Protein AF-A0A816NFL9-F1 (afdb_monomer_lite)

pLDDT: mean 73.79, std 15.27, range [39.91, 93.94]

Radius of gyration: 27.33 Å; chains: 1; bounding box: 33×76×67 Å

Secondary structure (DSSP, 8-state):
----------S---------------------HHHHHHHHHHHHHHHHHHH-SEEEEEE--S-HHHHHHHHHHTT---SEEEEETTEEEEEES-HHH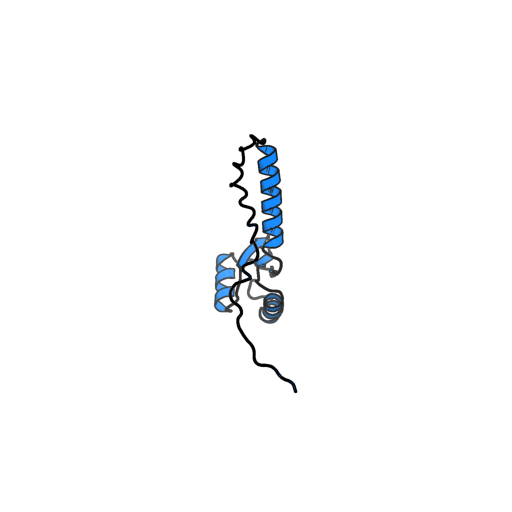HHHHHHHS-GGGG-

Organism: NCBI:txid392030

Foldseek 3Di:
DDDDDDDDDPDPPDDPPPPPPPPPPPDPDPDDPVVVVVVVVVVVVVCVVVQAPDKDKAFAPDDLVVVVVLCVVVVQDFPDWDDDPRIIITGHDDPVSRVVCVVVDDRPPHD

Structure (mmCIF, N/CA/C/O backbone):
data_AF-A0A816NFL9-F1
#
_entry.id   AF-A0A816NFL9-F1
#
loop_
_atom_site.group_PDB
_atom_site.id
_atom_site.type_symbol
_atom_site.label_atom_id
_atom_site.label_alt_id
_atom_site.label_comp_id
_atom_site.label_asym_id
_atom_site.label_entity_id
_atom_site.label_seq_id
_atom_site.pdbx_PDB_ins_code
_atom_site.Cartn_x
_atom_site.Cartn_y
_atom_site.Cartn_z
_atom_site.occupancy
_atom_site.B_iso_or_equiv
_atom_site.auth_seq_id
_atom_site.auth_comp_id
_atom_site.auth_asym_id
_atom_site.auth_atom_id
_atom_site.pdbx_PDB_model_num
ATOM 1 N N . PRO A 1 1 ? 11.473 60.920 41.799 1.00 40.50 1 PRO A N 1
ATOM 2 C CA . PRO A 1 1 ? 10.283 60.191 41.297 1.00 40.50 1 PRO A CA 1
ATOM 3 C C . PRO A 1 1 ? 10.167 60.372 39.768 1.00 40.50 1 PRO A C 1
ATOM 5 O O . PRO A 1 1 ? 10.083 61.509 39.322 1.00 40.50 1 PRO A O 1
ATOM 8 N N . SER A 1 2 ? 10.318 59.356 38.909 1.00 39.91 2 SER A N 1
ATOM 9 C CA . SER A 1 2 ? 9.751 57.986 38.961 1.00 39.91 2 SER A CA 1
ATOM 10 C C . SER A 1 2 ? 8.211 58.035 38.993 1.00 39.91 2 SER A C 1
ATOM 12 O O . SER A 1 2 ? 7.689 58.650 39.917 1.00 39.91 2 SER A O 1
ATOM 14 N N . GLN A 1 3 ? 7.440 57.435 38.072 1.00 46.56 3 GLN A N 1
ATOM 15 C CA . GLN A 1 3 ? 7.770 56.545 36.938 1.00 46.56 3 GLN A CA 1
ATOM 16 C C . GLN A 1 3 ? 6.637 56.516 35.870 1.00 46.56 3 GLN A C 1
ATOM 18 O O . GLN A 1 3 ? 5.493 56.816 36.189 1.00 46.56 3 GLN A O 1
ATOM 23 N N . ASP A 1 4 ? 6.997 56.137 34.636 1.00 49.47 4 ASP A N 1
ATOM 24 C CA . ASP A 1 4 ? 6.301 55.304 33.620 1.00 49.47 4 ASP A CA 1
ATOM 25 C C . ASP A 1 4 ? 4.761 55.316 33.405 1.00 49.47 4 ASP A C 1
ATOM 27 O O . ASP A 1 4 ? 4.019 54.860 34.268 1.00 49.47 4 ASP A O 1
ATOM 31 N N . VAL A 1 5 ? 4.316 55.585 32.152 1.00 51.44 5 VAL A N 1
ATOM 32 C CA . VAL A 1 5 ? 3.241 54.840 31.420 1.00 51.44 5 VAL A CA 1
ATOM 33 C C . VAL A 1 5 ? 3.512 54.834 29.888 1.00 51.44 5 VAL A C 1
ATOM 35 O O . VAL A 1 5 ? 3.987 55.821 29.334 1.00 51.44 5 VAL A O 1
ATOM 38 N N . ILE A 1 6 ? 3.202 53.718 29.202 1.00 48.19 6 ILE A N 1
ATOM 39 C CA . ILE A 1 6 ? 3.516 53.317 27.796 1.00 48.19 6 ILE A CA 1
ATOM 40 C C . ILE A 1 6 ? 2.207 52.722 27.178 1.00 48.19 6 ILE A C 1
ATOM 42 O O . ILE A 1 6 ? 1.543 52.044 27.968 1.00 48.19 6 ILE A O 1
ATOM 46 N N . PRO A 1 7 ? 1.768 52.897 25.884 1.00 51.78 7 PRO A N 1
ATOM 47 C CA . PRO A 1 7 ? 2.533 52.782 24.607 1.00 51.78 7 PRO A CA 1
ATOM 48 C C . PRO A 1 7 ? 2.124 53.664 23.374 1.00 51.78 7 PRO A C 1
ATOM 50 O O . PRO A 1 7 ? 1.023 54.197 23.307 1.00 51.78 7 PRO A O 1
ATOM 53 N N . SER A 1 8 ? 2.965 53.687 22.315 1.00 48.12 8 SER A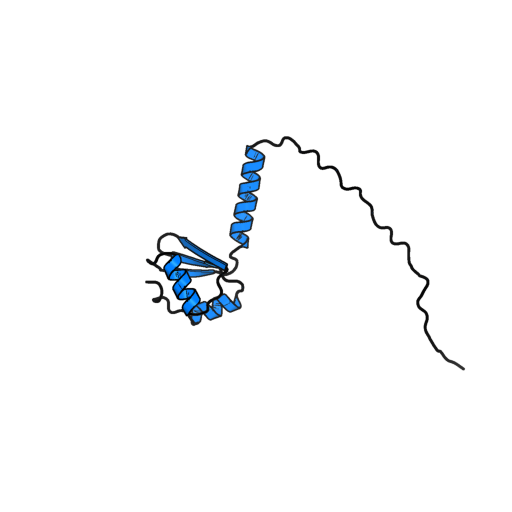 N 1
ATOM 54 C CA . SER A 1 8 ? 2.599 53.636 20.861 1.00 48.12 8 SER A CA 1
ATOM 55 C C . SER A 1 8 ? 3.884 53.755 20.008 1.00 48.12 8 SER A C 1
ATOM 57 O O . SER A 1 8 ? 4.546 54.782 20.059 1.00 48.12 8 SER A O 1
ATOM 59 N N . LEU A 1 9 ? 4.411 52.773 19.263 1.00 53.09 9 LEU A N 1
ATOM 60 C CA . LEU A 1 9 ? 3.874 51.579 18.582 1.00 53.09 9 LEU A CA 1
ATOM 61 C C . LEU A 1 9 ? 3.168 51.821 17.227 1.00 53.09 9 LEU A C 1
ATOM 63 O O . LEU A 1 9 ? 2.605 50.890 16.667 1.00 53.09 9 LEU A O 1
ATOM 67 N N . VAL A 1 10 ? 3.315 53.003 16.609 1.00 50.31 10 VAL A N 1
ATOM 68 C CA . VAL A 1 10 ? 3.111 53.185 15.151 1.00 50.31 10 VAL A CA 1
ATOM 69 C C . VAL A 1 10 ? 4.073 54.243 14.586 1.00 50.31 10 VAL A C 1
ATOM 71 O O . VAL A 1 10 ? 3.840 55.426 14.785 1.00 50.31 10 VAL A O 1
ATOM 74 N N . ALA A 1 11 ? 5.134 53.823 13.878 1.00 45.09 11 ALA A N 1
ATOM 75 C CA . ALA A 1 11 ? 5.868 54.615 12.857 1.00 45.09 11 ALA A CA 1
ATOM 76 C C . ALA A 1 11 ? 7.127 53.897 12.331 1.00 45.09 11 ALA A C 1
ATOM 78 O O . ALA A 1 11 ? 7.561 54.160 11.213 1.00 45.09 11 ALA A O 1
ATOM 79 N N . ALA A 1 12 ? 7.707 52.970 13.103 1.00 48.41 12 ALA A N 1
ATOM 80 C CA . ALA A 1 12 ? 8.888 52.197 12.706 1.00 48.41 12 ALA A CA 1
ATOM 81 C C . ALA A 1 12 ? 8.558 51.091 11.679 1.00 48.41 12 ALA A C 1
ATOM 83 O O . ALA A 1 12 ? 8.887 49.920 11.879 1.00 48.41 12 ALA A O 1
ATOM 84 N N . ILE A 1 13 ? 7.923 51.453 10.558 1.00 51.44 13 ILE A N 1
ATOM 85 C CA . ILE A 1 13 ? 7.839 50.590 9.373 1.00 51.44 13 ILE A CA 1
ATOM 86 C C . ILE A 1 13 ? 9.208 50.636 8.695 1.00 51.44 13 ILE A C 1
ATOM 88 O O . ILE A 1 13 ? 9.449 51.353 7.726 1.00 51.44 13 ILE A O 1
ATOM 92 N N . SER A 1 14 ? 10.127 49.881 9.297 1.00 46.72 14 SER A N 1
ATOM 93 C CA . SER A 1 14 ? 11.470 49.638 8.793 1.00 46.72 14 SER A CA 1
ATOM 94 C C . SER A 1 14 ? 11.403 49.147 7.351 1.00 46.72 14 SER A C 1
ATOM 96 O O . SER A 1 14 ? 10.583 48.285 7.021 1.00 46.72 14 SER A O 1
ATOM 98 N N . SER A 1 15 ? 12.267 49.707 6.506 1.00 53.78 15 SER A N 1
ATOM 99 C CA . SER A 1 15 ? 12.348 49.465 5.068 1.00 53.78 15 SER A CA 1
ATOM 100 C C . SER A 1 15 ? 12.387 47.973 4.733 1.00 53.78 15 SER A C 1
ATOM 102 O O . SER A 1 15 ? 13.455 47.356 4.695 1.00 53.78 15 SER A O 1
ATOM 104 N N . GLN A 1 16 ? 11.226 47.385 4.430 1.00 50.97 16 GLN A N 1
ATOM 105 C CA . GLN A 1 16 ? 11.169 46.039 3.876 1.00 50.97 16 GLN A CA 1
ATOM 106 C C . GLN A 1 16 ? 11.677 46.085 2.440 1.00 50.97 16 GLN A C 1
ATOM 108 O O . GLN A 1 16 ? 10.946 46.360 1.490 1.00 50.97 16 GLN A O 1
ATOM 113 N N . ASN A 1 17 ? 12.971 45.811 2.305 1.00 57.34 17 ASN A N 1
ATOM 114 C CA . ASN A 1 17 ? 13.661 45.621 1.044 1.00 57.34 17 ASN A CA 1
ATOM 115 C C . ASN A 1 17 ? 13.198 44.291 0.421 1.00 57.34 17 ASN A C 1
ATOM 117 O O . ASN A 1 17 ? 13.902 43.284 0.476 1.00 57.34 17 ASN A O 1
ATOM 121 N N . ILE A 1 18 ? 11.961 44.267 -0.089 1.00 61.78 18 ILE A N 1
ATOM 122 C CA . ILE A 1 18 ? 11.368 43.104 -0.752 1.00 61.78 18 ILE A CA 1
ATOM 123 C C . ILE A 1 18 ? 12.177 42.858 -2.031 1.00 61.78 18 ILE A C 1
ATOM 125 O O . ILE A 1 18 ? 12.135 43.699 -2.933 1.00 61.78 18 ILE A O 1
ATOM 129 N N . PRO A 1 19 ? 12.884 41.720 -2.172 1.00 51.03 19 PRO A N 1
ATOM 130 C CA . PRO A 1 19 ? 13.627 41.431 -3.385 1.00 51.03 19 PRO A CA 1
ATOM 131 C C . PRO A 1 19 ? 12.644 41.065 -4.500 1.00 51.03 19 PRO A C 1
ATOM 133 O O . PRO A 1 19 ? 12.350 39.888 -4.732 1.00 51.03 19 PRO A O 1
ATOM 136 N N . THR A 1 20 ? 12.164 42.080 -5.220 1.00 60.41 20 THR A N 1
ATOM 137 C CA . THR A 1 20 ? 11.357 41.991 -6.445 1.00 60.41 20 THR A CA 1
ATOM 138 C C . THR A 1 20 ? 12.186 41.431 -7.602 1.00 60.41 20 THR A C 1
ATOM 140 O O . THR A 1 20 ? 12.372 42.051 -8.645 1.00 60.41 20 THR A O 1
ATOM 143 N N . ASN A 1 21 ? 12.680 40.202 -7.435 1.00 64.62 21 ASN A N 1
ATOM 144 C CA . ASN A 1 21 ? 13.222 39.406 -8.524 1.00 64.62 21 ASN A CA 1
ATOM 145 C C . ASN A 1 21 ? 12.094 39.187 -9.544 1.00 64.62 21 ASN A C 1
ATOM 147 O O . ASN A 1 21 ? 11.157 38.439 -9.240 1.00 64.62 21 ASN A O 1
ATOM 151 N N . PRO A 1 22 ? 12.160 39.773 -10.756 1.00 67.25 22 PRO A N 1
ATOM 152 C CA . PRO A 1 22 ? 11.173 39.477 -11.779 1.00 67.25 22 PRO A CA 1
ATOM 153 C C . PRO A 1 22 ? 11.227 37.974 -12.090 1.00 67.25 22 PRO A C 1
ATOM 155 O O . PRO A 1 22 ? 12.313 37.379 -12.045 1.00 67.25 22 PRO A O 1
ATOM 158 N N . PRO A 1 23 ? 10.091 37.327 -12.413 1.00 63.44 23 PRO A N 1
ATOM 159 C CA . PRO A 1 23 ? 10.050 35.892 -12.661 1.00 63.44 23 PRO A CA 1
ATOM 160 C C . PRO A 1 23 ? 10.978 35.540 -13.828 1.00 63.44 23 PRO A C 1
ATOM 162 O O . PRO A 1 23 ? 10.643 35.737 -14.999 1.00 63.44 23 PRO A O 1
ATOM 165 N N . LYS A 1 24 ? 12.174 35.022 -13.505 1.00 59.47 24 LYS A N 1
ATOM 166 C CA . LYS A 1 24 ? 13.218 34.703 -14.486 1.00 59.47 24 LYS A CA 1
ATOM 167 C C . LYS A 1 24 ? 12.639 33.741 -15.519 1.00 59.47 24 LYS A C 1
ATOM 169 O O . LYS A 1 24 ? 12.428 32.563 -15.224 1.00 59.47 24 LYS A O 1
ATOM 174 N N . ARG A 1 25 ? 12.394 34.247 -16.737 1.00 59.91 25 ARG A N 1
ATOM 175 C CA . ARG A 1 25 ? 11.908 33.475 -17.889 1.00 59.91 25 ARG A CA 1
ATOM 176 C C . ARG A 1 25 ? 12.850 32.295 -18.128 1.00 59.91 25 ARG A C 1
ATOM 178 O O . ARG A 1 25 ? 13.898 32.441 -18.755 1.00 59.91 25 ARG A O 1
ATOM 185 N N . LYS A 1 26 ? 12.481 31.113 -17.621 1.00 56.50 26 LYS A N 1
ATOM 186 C CA . LYS A 1 26 ? 13.251 29.876 -17.793 1.00 56.50 26 LYS A CA 1
ATOM 187 C C . LYS A 1 26 ? 13.248 29.502 -19.274 1.00 56.50 26 LYS A C 1
ATOM 189 O O . LYS A 1 26 ? 12.336 28.821 -19.741 1.00 56.50 26 LYS A O 1
ATOM 194 N N . ARG A 1 27 ? 14.278 29.933 -20.014 1.00 62.00 27 ARG A N 1
ATOM 195 C CA . ARG A 1 27 ? 14.563 29.442 -21.369 1.00 62.00 27 ARG A CA 1
ATOM 196 C C . ARG A 1 27 ? 14.563 27.911 -21.312 1.00 62.00 27 ARG A C 1
ATOM 198 O O . ARG A 1 27 ? 15.378 27.320 -20.603 1.00 62.00 27 ARG A O 1
ATOM 205 N N . LYS A 1 28 ? 13.627 27.265 -22.020 1.00 55.84 28 LYS A N 1
ATOM 206 C CA . LYS A 1 28 ? 13.562 25.800 -22.141 1.00 55.84 28 LYS A CA 1
ATOM 207 C C . LYS A 1 28 ? 14.799 25.327 -22.906 1.00 55.84 28 LYS A C 1
ATOM 209 O O . LYS A 1 28 ? 14.765 25.182 -24.122 1.00 55.84 28 LYS A O 1
ATOM 214 N N . SER A 1 29 ? 15.889 25.076 -22.180 1.00 66.25 29 SER A N 1
ATOM 215 C CA . SER A 1 29 ? 17.042 24.334 -22.689 1.00 66.25 29 SER A CA 1
ATOM 216 C C . SER A 1 29 ? 16.533 23.056 -23.365 1.00 66.25 29 SER A C 1
ATOM 218 O O . SER A 1 29 ? 15.779 22.275 -22.765 1.00 66.25 29 SER A O 1
ATOM 220 N N . ARG A 1 30 ? 16.920 22.856 -24.631 1.00 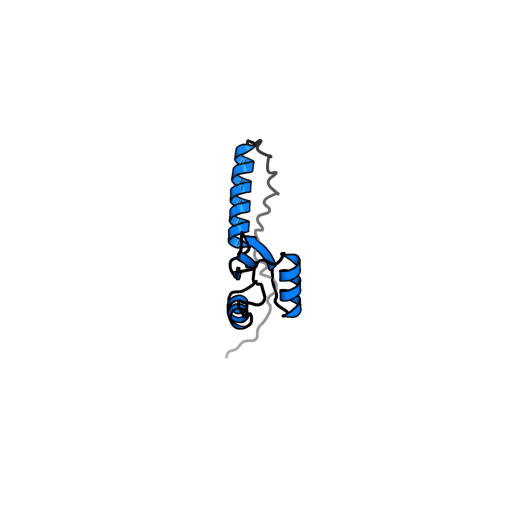61.16 30 ARG A N 1
ATOM 221 C CA . ARG A 1 30 ? 16.585 21.679 -25.446 1.00 61.16 30 ARG A CA 1
ATOM 222 C C . ARG A 1 30 ? 17.429 20.479 -24.991 1.00 61.16 30 ARG A C 1
ATOM 224 O O . ARG A 1 30 ? 18.215 19.917 -25.739 1.00 61.16 30 ARG A O 1
ATOM 231 N N . ARG A 1 31 ? 17.280 20.123 -23.713 1.00 64.88 31 ARG A N 1
ATOM 232 C CA . ARG A 1 31 ? 17.926 18.983 -23.056 1.00 64.88 31 ARG A CA 1
ATOM 233 C C . ARG A 1 31 ? 17.470 17.681 -23.731 1.00 64.88 31 ARG A C 1
ATOM 235 O O . ARG A 1 31 ? 16.276 17.564 -24.028 1.00 64.88 31 ARG A O 1
ATOM 242 N N . SER A 1 32 ? 18.402 16.751 -23.963 1.00 72.00 32 SER A N 1
ATOM 243 C CA . SER A 1 32 ? 18.159 15.498 -24.696 1.00 72.00 32 SER A CA 1
ATOM 244 C C . SER A 1 32 ? 17.031 14.662 -24.078 1.00 72.00 32 SER A C 1
ATOM 246 O O . SER A 1 32 ? 16.687 14.814 -22.901 1.00 72.00 32 SER A O 1
ATOM 248 N N . ARG A 1 33 ? 16.433 13.777 -24.889 1.00 71.62 33 ARG A N 1
ATOM 249 C CA . ARG A 1 33 ? 15.336 12.898 -24.451 1.00 71.62 33 ARG A CA 1
ATOM 250 C C . ARG A 1 33 ? 15.794 11.990 -23.303 1.00 71.62 33 ARG A C 1
ATOM 252 O O . ARG A 1 33 ? 15.079 11.888 -22.313 1.00 71.62 33 ARG A O 1
ATOM 259 N N . GLU A 1 34 ? 17.014 11.464 -23.388 1.00 67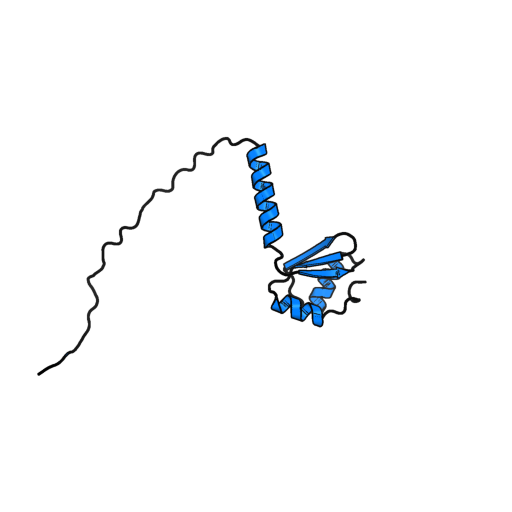.88 34 GLU A N 1
ATOM 260 C CA . GLU A 1 34 ? 17.665 10.622 -22.371 1.00 67.88 34 GLU A CA 1
ATOM 261 C C . GLU A 1 34 ? 17.889 11.354 -21.043 1.00 67.88 34 GLU A C 1
ATOM 263 O O . GLU A 1 34 ? 17.496 10.878 -19.982 1.00 67.88 34 GLU A O 1
ATOM 268 N N . ALA A 1 35 ? 18.422 12.578 -21.080 1.00 72.31 35 ALA A N 1
ATOM 269 C CA . ALA A 1 35 ? 18.621 13.374 -19.868 1.00 72.31 35 ALA A CA 1
ATOM 270 C C . ALA A 1 35 ? 17.294 13.831 -19.218 1.00 72.31 35 ALA A C 1
ATOM 272 O O . ALA A 1 35 ? 17.288 14.302 -18.076 1.00 72.31 35 ALA A O 1
ATOM 273 N N . ARG A 1 36 ? 16.158 13.709 -19.925 1.00 72.94 36 ARG A N 1
ATOM 274 C CA . ARG A 1 36 ? 14.812 13.841 -19.344 1.00 72.94 36 ARG A CA 1
ATOM 275 C C . ARG A 1 36 ? 14.295 12.511 -18.798 1.00 72.94 36 ARG A C 1
ATOM 277 O O . ARG A 1 36 ? 13.754 12.516 -17.697 1.00 72.94 36 ARG A O 1
ATOM 284 N N . THR A 1 37 ? 14.454 11.395 -19.512 1.00 68.56 37 THR A N 1
ATOM 285 C CA . THR A 1 37 ? 14.001 10.078 -19.032 1.00 68.56 37 THR A CA 1
ATOM 286 C C . THR A 1 37 ? 14.758 9.641 -17.782 1.00 68.56 37 THR A C 1
ATOM 288 O O . THR A 1 37 ? 14.101 9.245 -16.826 1.00 68.56 37 THR A O 1
ATOM 291 N N . HIS A 1 38 ? 16.081 9.826 -17.723 1.00 69.19 38 HIS A N 1
ATOM 292 C CA . HIS A 1 38 ? 16.890 9.524 -16.534 1.00 69.19 38 HIS A CA 1
ATOM 293 C C . HIS A 1 38 ? 16.416 10.315 -15.306 1.00 69.19 38 HIS A C 1
ATOM 295 O O . HIS A 1 38 ? 16.104 9.747 -14.262 1.00 69.19 38 HIS A O 1
ATOM 301 N N . ARG A 1 39 ? 16.251 11.639 -15.445 1.00 72.25 39 ARG A N 1
ATOM 302 C CA . ARG A 1 39 ? 15.756 12.492 -14.352 1.00 72.25 39 ARG A CA 1
ATOM 303 C C . ARG A 1 39 ? 14.331 12.124 -13.927 1.00 72.25 39 ARG A C 1
ATOM 305 O O . ARG A 1 39 ? 14.015 12.158 -12.741 1.00 72.25 39 ARG A O 1
ATOM 312 N N . ASN A 1 40 ? 13.467 11.771 -14.879 1.00 70.75 40 ASN A N 1
ATOM 313 C CA . ASN A 1 40 ? 12.109 11.324 -14.576 1.00 70.75 40 ASN A CA 1
ATOM 314 C C . ASN A 1 40 ? 12.108 9.960 -13.866 1.00 70.75 40 ASN A C 1
ATOM 316 O O . ASN A 1 40 ? 11.291 9.760 -12.969 1.00 70.75 40 ASN A O 1
ATOM 320 N N . GLN A 1 41 ? 13.029 9.052 -14.208 1.00 67.75 41 GLN A N 1
ATOM 321 C CA . GLN A 1 41 ? 13.243 7.796 -13.486 1.00 67.75 41 GLN A CA 1
ATOM 322 C C . GLN A 1 41 ? 13.727 8.058 -12.056 1.00 67.75 41 GLN A C 1
ATOM 324 O O . GLN A 1 41 ? 13.110 7.545 -11.129 1.00 67.75 41 GLN A O 1
ATOM 329 N N . GLU A 1 42 ? 14.732 8.912 -11.837 1.00 66.94 42 GLU A N 1
ATOM 330 C CA . GLU A 1 42 ? 15.189 9.277 -10.485 1.00 66.94 42 GLU A CA 1
ATOM 331 C C . GLU A 1 42 ? 14.084 9.917 -9.637 1.00 66.94 42 GLU A C 1
ATOM 333 O O . GLU A 1 42 ? 13.891 9.533 -8.482 1.00 66.94 42 GLU A O 1
ATOM 338 N N . SER A 1 43 ? 13.317 10.859 -10.198 1.00 65.75 43 SER A N 1
ATOM 339 C CA . SER A 1 43 ? 12.158 11.440 -9.511 1.00 65.75 43 SER A CA 1
ATOM 340 C C . SER A 1 43 ? 11.088 10.388 -9.221 1.00 65.75 43 SER A C 1
ATOM 342 O O . SER A 1 43 ? 10.571 10.354 -8.107 1.00 65.75 43 SER A O 1
ATOM 344 N N . SER A 1 44 ? 10.778 9.498 -10.167 1.00 68.19 44 SER A N 1
ATOM 345 C CA . SER A 1 44 ? 9.811 8.410 -9.967 1.00 68.19 44 SER A CA 1
ATOM 346 C C . SER A 1 44 ? 10.268 7.435 -8.875 1.00 68.19 44 SER A C 1
ATOM 348 O O . SER A 1 44 ? 9.488 7.089 -7.990 1.00 68.19 44 SER A O 1
ATOM 350 N N . LEU A 1 45 ? 11.554 7.068 -8.856 1.00 67.00 45 LEU A N 1
ATOM 351 C CA . LEU A 1 45 ? 12.161 6.214 -7.834 1.00 67.00 45 LEU A CA 1
ATOM 352 C C . LEU A 1 45 ? 12.196 6.895 -6.459 1.00 67.00 45 LEU A C 1
ATOM 354 O O . LEU A 1 45 ? 11.852 6.251 -5.468 1.00 67.00 45 LEU A O 1
ATOM 358 N N . ARG A 1 46 ? 12.527 8.194 -6.375 1.00 64.81 46 ARG A N 1
ATOM 359 C CA . ARG A 1 46 ? 12.411 8.975 -5.128 1.00 64.81 46 ARG A CA 1
ATOM 360 C C . ARG A 1 46 ? 10.967 9.055 -4.644 1.00 64.81 46 ARG A C 1
ATOM 362 O O . ARG A 1 46 ? 10.726 8.827 -3.466 1.00 64.81 46 ARG A O 1
ATOM 369 N N . HIS A 1 47 ? 10.000 9.323 -5.522 1.00 65.25 47 HIS A N 1
ATOM 370 C CA . HIS A 1 47 ? 8.586 9.334 -5.142 1.00 65.25 47 HIS A CA 1
ATOM 371 C C . HIS A 1 47 ? 8.095 7.950 -4.709 1.00 65.25 47 HIS A C 1
ATOM 373 O O . HIS A 1 47 ? 7.329 7.864 -3.759 1.00 65.25 47 HIS A O 1
ATOM 379 N N . ARG A 1 48 ? 8.552 6.867 -5.345 1.00 61.28 48 ARG A N 1
ATOM 380 C CA . ARG A 1 48 ? 8.235 5.492 -4.936 1.00 61.28 48 ARG A CA 1
ATOM 381 C C . ARG A 1 48 ? 8.826 5.157 -3.562 1.00 61.28 48 ARG A C 1
ATOM 383 O O . ARG A 1 48 ? 8.096 4.640 -2.729 1.00 61.28 48 ARG A O 1
ATOM 390 N N . ARG A 1 49 ? 10.095 5.502 -3.305 1.00 63.59 49 ARG A N 1
ATOM 391 C CA . ARG A 1 49 ? 10.752 5.316 -1.994 1.00 63.59 49 ARG A CA 1
ATOM 392 C C . ARG A 1 49 ? 10.129 6.178 -0.888 1.00 63.59 49 ARG A C 1
ATOM 394 O O . ARG A 1 49 ? 9.968 5.699 0.223 1.00 63.59 49 ARG A O 1
ATOM 401 N N . ASN A 1 50 ? 9.734 7.418 -1.186 1.00 61.59 50 ASN A N 1
ATOM 402 C CA . ASN A 1 50 ? 9.150 8.327 -0.192 1.00 61.59 50 ASN A CA 1
ATOM 403 C C . ASN A 1 50 ? 7.635 8.146 0.023 1.00 61.59 50 ASN A C 1
ATOM 405 O O . ASN A 1 50 ? 7.110 8.708 0.979 1.00 61.59 50 ASN A O 1
ATOM 409 N N . ARG A 1 51 ? 6.912 7.423 -0.847 1.00 59.00 51 ARG A N 1
ATOM 410 C CA . ARG A 1 51 ? 5.456 7.212 -0.698 1.00 59.00 51 ARG A CA 1
ATOM 411 C C . ARG A 1 51 ? 5.089 6.226 0.407 1.00 59.00 51 ARG A C 1
ATOM 413 O O . ARG A 1 51 ? 4.025 6.384 0.990 1.00 59.00 51 ARG A O 1
ATOM 420 N N . TYR A 1 52 ? 5.947 5.245 0.681 1.00 59.91 52 TYR A N 1
ATOM 421 C CA . TYR A 1 52 ? 5.676 4.154 1.622 1.00 59.91 52 TYR A CA 1
ATOM 422 C C . TYR A 1 52 ? 6.818 4.057 2.631 1.00 59.91 52 TYR A C 1
ATOM 424 O O . TYR A 1 52 ? 7.648 3.157 2.580 1.00 59.91 52 TYR A O 1
ATOM 432 N N . ARG A 1 53 ? 6.889 5.050 3.527 1.00 69.94 53 ARG A N 1
ATOM 433 C CA . ARG A 1 53 ? 7.790 4.990 4.689 1.00 69.94 53 ARG A CA 1
ATOM 434 C C . ARG A 1 53 ? 7.292 3.983 5.737 1.00 69.94 53 ARG A C 1
ATOM 436 O O . ARG A 1 53 ? 8.099 3.490 6.514 1.00 69.94 53 ARG A O 1
ATOM 443 N N . PHE A 1 54 ? 5.990 3.698 5.719 1.00 83.38 54 PHE A N 1
ATOM 444 C CA . PHE A 1 54 ? 5.285 2.768 6.596 1.00 83.38 54 PHE A CA 1
ATOM 445 C C . PHE A 1 54 ? 4.401 1.866 5.730 1.00 83.38 54 PHE A C 1
ATOM 447 O O . PHE A 1 54 ? 3.714 2.346 4.821 1.00 83.38 54 PHE A O 1
ATOM 454 N N . GLU A 1 55 ? 4.460 0.561 5.959 1.00 86.38 55 GLU A N 1
ATOM 455 C CA . GLU A 1 55 ? 3.863 -0.443 5.081 1.00 86.38 55 GLU A CA 1
ATOM 456 C C . GLU A 1 55 ? 3.606 -1.744 5.842 1.00 86.38 55 GLU A C 1
ATOM 458 O O . GLU A 1 55 ? 4.520 -2.302 6.441 1.00 86.38 55 GLU A O 1
ATOM 463 N N . LEU A 1 56 ? 2.378 -2.258 5.769 1.00 88.00 56 LEU A N 1
ATOM 464 C CA . LEU A 1 56 ? 2.070 -3.617 6.204 1.00 88.00 56 LEU A CA 1
ATOM 465 C C . LEU A 1 56 ? 2.360 -4.575 5.054 1.00 88.00 56 LEU A C 1
ATOM 467 O O . LEU A 1 56 ? 1.845 -4.402 3.945 1.00 88.00 56 LEU A O 1
ATOM 471 N N . GLN A 1 57 ? 3.137 -5.612 5.345 1.00 88.75 57 GLN A N 1
ATOM 472 C CA . GLN A 1 57 ? 3.359 -6.732 4.441 1.00 88.75 57 GLN A CA 1
ATOM 473 C C . GLN A 1 57 ? 2.577 -7.937 4.9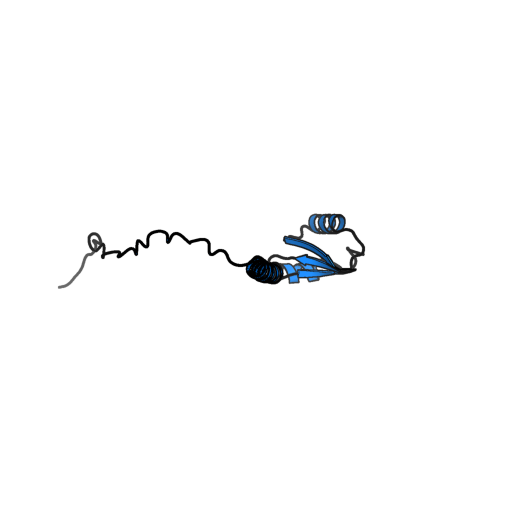62 1.00 88.75 57 GLN A C 1
ATOM 475 O O . GLN A 1 57 ? 2.684 -8.322 6.131 1.00 88.75 57 GLN A O 1
ATOM 480 N N . ARG A 1 58 ? 1.733 -8.501 4.099 1.00 87.88 58 ARG A N 1
ATOM 481 C CA . ARG A 1 58 ? 0.893 -9.667 4.393 1.00 87.88 58 ARG A CA 1
ATOM 482 C C . ARG A 1 58 ? 0.939 -10.616 3.204 1.00 87.88 58 ARG A C 1
ATOM 484 O O . ARG A 1 58 ? 0.880 -10.160 2.062 1.00 87.88 58 ARG A O 1
ATOM 491 N N . GLN A 1 59 ? 1.075 -11.917 3.450 1.00 88.75 59 GLN A N 1
ATOM 492 C CA . GLN A 1 59 ? 0.915 -12.890 2.370 1.00 88.75 59 GLN A CA 1
ATOM 493 C C . GLN A 1 59 ? -0.546 -12.903 1.930 1.00 88.75 59 GLN A C 1
ATOM 495 O O . GLN A 1 59 ? -1.441 -12.769 2.761 1.00 88.75 59 GLN A O 1
ATOM 500 N N . SER A 1 60 ? -0.785 -12.987 0.624 1.00 84.69 60 SER A N 1
ATOM 501 C CA . SER A 1 60 ? -2.142 -13.044 0.100 1.00 84.69 60 SER A CA 1
ATOM 502 C C . SER A 1 60 ? -2.194 -13.631 -1.298 1.00 84.69 60 SER A C 1
ATOM 504 O O . SER A 1 60 ? -1.434 -13.225 -2.179 1.00 84.69 60 SER A O 1
ATOM 506 N N . ASN A 1 61 ? -3.162 -14.523 -1.501 1.00 86.06 61 ASN A N 1
ATOM 507 C CA . ASN A 1 61 ? -3.555 -15.029 -2.815 1.00 86.06 61 ASN A CA 1
ATOM 508 C C . ASN A 1 61 ? -4.749 -14.246 -3.398 1.00 86.06 61 ASN A C 1
ATOM 510 O O . ASN A 1 61 ? -5.160 -14.476 -4.536 1.00 86.06 61 ASN A O 1
ATOM 514 N N . LEU A 1 62 ? -5.321 -13.318 -2.623 1.00 86.00 62 LEU A N 1
ATOM 515 C CA . LEU A 1 62 ? -6.515 -12.563 -2.985 1.00 86.00 62 LEU A CA 1
ATOM 516 C C . LEU A 1 62 ? -6.188 -11.427 -3.958 1.00 86.00 62 LEU A C 1
ATOM 518 O O . LEU A 1 62 ? -5.088 -10.872 -3.982 1.00 86.00 62 LEU A O 1
ATOM 522 N N . CYS A 1 63 ? -7.178 -11.006 -4.746 1.00 90.50 63 CYS A N 1
ATOM 523 C CA . CYS A 1 63 ? -7.005 -9.845 -5.609 1.00 90.50 63 CYS A CA 1
ATOM 524 C C . CYS A 1 63 ? -6.996 -8.536 -4.792 1.00 90.50 63 CYS A C 1
ATOM 526 O O . CYS A 1 63 ? -7.614 -8.420 -3.730 1.00 90.50 63 CYS A O 1
ATOM 528 N N . VAL A 1 64 ? -6.340 -7.502 -5.330 1.00 90.62 64 VAL A N 1
ATOM 529 C CA . VAL A 1 64 ? -6.194 -6.181 -4.682 1.00 90.62 64 VAL A CA 1
ATOM 530 C C . VAL A 1 64 ? -7.541 -5.574 -4.263 1.00 90.62 64 VAL A C 1
ATOM 532 O O . VAL A 1 64 ? -7.611 -4.860 -3.264 1.00 90.62 64 VAL A O 1
ATOM 535 N N . ASN A 1 65 ? -8.618 -5.843 -5.007 1.00 93.25 65 ASN A N 1
ATOM 536 C CA . ASN A 1 65 ? -9.950 -5.325 -4.691 1.00 93.25 65 ASN A CA 1
ATOM 537 C C . ASN A 1 65 ? -10.557 -6.011 -3.459 1.00 93.25 65 ASN A C 1
ATOM 539 O O . ASN A 1 65 ? -11.098 -5.311 -2.604 1.00 93.25 65 ASN A O 1
ATOM 543 N N . THR A 1 66 ? -10.403 -7.331 -3.319 1.00 91.56 66 THR A N 1
ATOM 544 C CA . THR A 1 66 ? -10.825 -8.074 -2.121 1.00 91.56 66 THR A CA 1
ATOM 545 C C . THR A 1 66 ? -10.037 -7.613 -0.898 1.00 91.56 66 THR A C 1
ATOM 547 O O . THR A 1 66 ? -10.639 -7.269 0.115 1.00 91.56 66 THR A O 1
ATOM 550 N N . VAL A 1 67 ? -8.712 -7.465 -1.015 1.00 90.50 67 VAL A N 1
ATOM 551 C CA . VAL A 1 67 ? -7.860 -6.923 0.062 1.00 90.50 67 VAL A CA 1
ATOM 552 C C . VAL A 1 67 ? -8.320 -5.521 0.480 1.00 90.50 67 VAL A C 1
ATOM 554 O O . VAL A 1 67 ? -8.503 -5.256 1.664 1.00 90.50 67 VAL A O 1
ATOM 557 N N . LYS A 1 68 ? -8.602 -4.623 -0.475 1.00 92.12 68 LYS A N 1
ATOM 558 C CA . LYS A 1 68 ? -9.161 -3.287 -0.183 1.00 92.12 68 LYS A CA 1
ATOM 559 C C . LYS A 1 68 ? -10.546 -3.339 0.470 1.00 92.12 68 LYS A C 1
ATOM 561 O O . LYS A 1 68 ? -10.860 -2.444 1.252 1.00 92.12 68 LYS A O 1
ATOM 566 N N . HIS A 1 69 ? -11.374 -4.333 0.150 1.00 93.94 69 HIS A N 1
ATOM 567 C CA . HIS A 1 69 ? -12.682 -4.521 0.777 1.00 93.94 69 HIS A CA 1
ATOM 568 C C . HIS A 1 69 ? -12.535 -4.988 2.233 1.00 93.94 69 HIS A C 1
ATOM 570 O O . HIS A 1 69 ? -13.106 -4.362 3.123 1.00 93.94 69 HIS A O 1
ATOM 576 N N . ILE A 1 70 ? -11.687 -5.992 2.482 1.00 90.19 70 ILE A N 1
ATOM 577 C CA . ILE A 1 70 ? -11.325 -6.474 3.825 1.00 90.19 70 ILE A CA 1
ATOM 578 C C . ILE A 1 70 ? -10.797 -5.313 4.677 1.00 90.19 70 ILE A C 1
ATOM 580 O O . ILE A 1 70 ? -11.347 -5.023 5.735 1.00 90.19 70 ILE A O 1
ATOM 584 N N . LEU A 1 71 ? -9.803 -4.566 4.187 1.00 90.88 71 LEU A N 1
ATOM 585 C CA . LEU A 1 71 ? -9.240 -3.423 4.917 1.00 90.88 71 LEU A CA 1
ATOM 586 C C . LEU A 1 71 ? -10.298 -2.366 5.276 1.00 90.88 71 LEU A C 1
ATOM 588 O O . LEU A 1 71 ? -10.246 -1.802 6.363 1.00 90.88 71 LEU A O 1
ATOM 592 N N . ARG A 1 72 ? -11.287 -2.120 4.405 1.00 91.44 72 ARG A N 1
ATOM 593 C CA . ARG A 1 72 ? -12.410 -1.213 4.704 1.00 91.44 72 ARG A CA 1
ATOM 594 C C . ARG A 1 72 ? -13.363 -1.775 5.756 1.00 91.44 72 ARG A C 1
ATOM 596 O O . ARG A 1 72 ? -13.799 -1.011 6.610 1.00 91.44 72 ARG A O 1
ATOM 603 N N . HIS A 1 73 ? -13.659 -3.074 5.717 1.00 91.31 73 HIS A N 1
ATOM 604 C CA . HIS A 1 73 ? -14.482 -3.748 6.726 1.00 91.31 73 HIS A CA 1
ATOM 605 C C . HIS A 1 73 ? -13.856 -3.628 8.127 1.00 91.31 73 HIS A C 1
ATOM 607 O O . HIS A 1 73 ? -14.527 -3.242 9.079 1.00 91.31 73 HIS A O 1
ATOM 613 N N . TYR A 1 74 ? -12.540 -3.833 8.228 1.00 87.69 74 TYR A N 1
ATOM 614 C CA . TYR A 1 74 ? -11.756 -3.620 9.453 1.00 87.69 74 TYR A CA 1
ATOM 615 C C . TYR A 1 74 ? -11.407 -2.139 9.733 1.00 87.69 74 TYR A C 1
ATOM 617 O O . TYR A 1 74 ? -10.607 -1.850 10.619 1.00 87.69 74 TYR A O 1
ATOM 625 N N . GLN A 1 75 ? -11.997 -1.187 8.997 1.00 89.56 75 GLN A N 1
ATOM 626 C CA . GLN A 1 75 ? -11.825 0.269 9.160 1.00 89.56 75 GLN A CA 1
ATOM 627 C C . GLN A 1 75 ? -10.368 0.776 9.076 1.00 89.56 75 GLN A C 1
ATOM 629 O O . GLN A 1 75 ? -10.020 1.838 9.602 1.00 89.56 75 GLN A O 1
ATOM 634 N N . ILE A 1 76 ? -9.505 0.047 8.369 1.00 88.56 76 ILE A N 1
ATOM 635 C CA . ILE A 1 76 ? -8.085 0.368 8.225 1.00 88.56 76 ILE A CA 1
ATOM 636 C C . ILE A 1 76 ? -7.867 1.470 7.200 1.00 88.56 76 ILE A C 1
ATOM 638 O O . ILE A 1 76 ? -8.298 1.398 6.045 1.00 88.56 76 ILE A O 1
ATOM 642 N N . LYS A 1 77 ? -7.115 2.486 7.623 1.00 89.81 77 LYS A N 1
ATOM 643 C CA . LYS A 1 77 ? -6.703 3.601 6.778 1.00 89.81 77 LYS A CA 1
ATOM 644 C C . LYS A 1 77 ? -5.453 3.204 5.999 1.00 89.81 77 LYS A C 1
ATOM 646 O O . LYS A 1 77 ? -4.359 3.136 6.547 1.00 89.81 77 LYS A O 1
ATOM 651 N N . PHE A 1 78 ? -5.616 2.971 4.700 1.00 89.50 78 PHE A N 1
ATOM 652 C CA . PHE A 1 78 ? -4.512 2.708 3.779 1.00 89.50 78 PHE A CA 1
ATOM 653 C C . PHE A 1 78 ? -4.403 3.808 2.718 1.00 89.50 78 PHE A C 1
ATOM 655 O O . PHE A 1 78 ? -5.394 4.386 2.273 1.00 89.50 78 PHE A O 1
ATOM 662 N N . THR A 1 79 ? -3.175 4.078 2.282 1.00 88.75 79 THR A N 1
ATOM 663 C CA . THR A 1 79 ? -2.855 5.036 1.211 1.00 88.75 79 THR A CA 1
ATOM 664 C C . THR A 1 79 ? -2.800 4.361 -0.159 1.00 88.75 79 THR A C 1
ATOM 666 O O . THR A 1 79 ? -3.211 4.944 -1.160 1.00 88.75 79 THR A O 1
ATOM 669 N N . ASN A 1 80 ? -2.310 3.120 -0.216 1.00 87.94 80 ASN A N 1
ATOM 670 C CA . ASN A 1 80 ? -2.299 2.281 -1.410 1.00 87.94 80 ASN A CA 1
ATOM 671 C C . ASN A 1 80 ? -2.221 0.795 -1.020 1.00 87.94 80 ASN A C 1
ATOM 673 O O . ASN A 1 80 ? -1.779 0.468 0.076 1.00 87.94 80 ASN A O 1
ATOM 677 N N . VAL A 1 81 ? -2.601 -0.090 -1.942 1.00 89.50 81 VAL A N 1
ATOM 678 C CA . VAL A 1 81 ? -2.390 -1.542 -1.849 1.00 89.50 81 VAL A CA 1
ATOM 679 C C . VAL A 1 81 ? -1.772 -2.001 -3.166 1.00 89.50 81 VAL A C 1
ATOM 681 O O . VAL A 1 81 ? -2.361 -1.770 -4.225 1.00 89.50 81 VAL A O 1
ATOM 684 N N . THR A 1 82 ? -0.595 -2.623 -3.103 1.00 88.19 82 THR A N 1
ATOM 685 C CA . THR A 1 82 ? 0.176 -3.080 -4.269 1.00 88.19 82 THR A CA 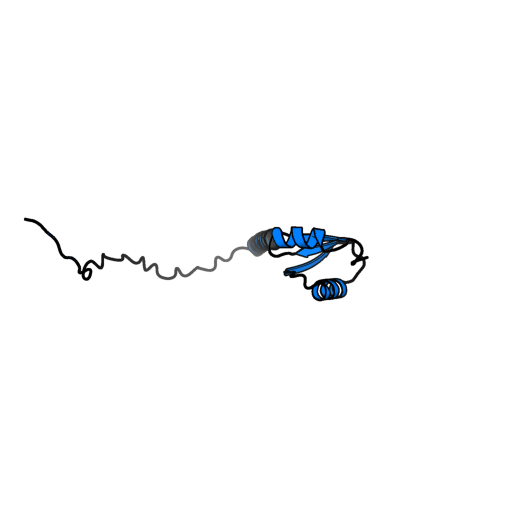1
ATOM 686 C C . THR A 1 82 ? 0.492 -4.573 -4.138 1.00 88.19 82 THR A C 1
ATOM 688 O O . THR A 1 82 ? 1.042 -4.971 -3.113 1.00 88.19 82 THR A O 1
ATOM 691 N N . PRO A 1 83 ? 0.198 -5.408 -5.149 1.00 88.44 83 PRO A N 1
ATOM 692 C CA . PRO A 1 83 ? 0.597 -6.809 -5.149 1.00 88.44 83 PRO A CA 1
ATOM 693 C C . PRO A 1 83 ? 2.064 -6.956 -5.576 1.00 88.44 83 PRO A C 1
ATOM 695 O O . PRO A 1 83 ? 2.533 -6.265 -6.483 1.00 88.44 83 PRO A O 1
ATOM 698 N N . ASN A 1 84 ? 2.781 -7.890 -4.957 1.00 84.06 84 ASN A N 1
ATOM 699 C CA . ASN A 1 84 ? 4.145 -8.269 -5.308 1.00 84.06 84 ASN A CA 1
ATOM 700 C C . ASN A 1 84 ? 4.311 -9.784 -5.132 1.00 84.06 84 ASN A C 1
ATOM 702 O O . ASN A 1 84 ? 4.595 -10.270 -4.037 1.00 84.06 84 ASN A O 1
ATOM 706 N N . LYS A 1 85 ? 4.120 -10.539 -6.221 1.00 85.44 85 LYS A N 1
ATOM 707 C CA . LYS A 1 85 ? 4.041 -12.010 -6.185 1.00 85.44 85 LYS A CA 1
ATOM 708 C C . LYS A 1 85 ? 2.963 -12.440 -5.170 1.00 85.44 85 LYS A C 1
ATOM 710 O O . LYS A 1 85 ? 1.826 -12.010 -5.318 1.00 85.44 85 LYS A O 1
ATOM 715 N N . SER A 1 86 ? 3.325 -13.214 -4.147 1.00 85.25 86 SER A N 1
ATOM 716 C CA . SER A 1 86 ? 2.432 -13.699 -3.080 1.00 85.25 86 SER A CA 1
ATOM 717 C C . SER A 1 86 ? 2.320 -12.757 -1.868 1.00 85.25 86 SER A C 1
ATOM 719 O O . SER A 1 86 ? 1.760 -13.144 -0.845 1.00 85.25 86 SER A O 1
ATOM 721 N N . VAL A 1 87 ? 2.889 -11.545 -1.931 1.00 87.44 87 VAL A N 1
ATOM 722 C CA . VAL A 1 87 ? 2.869 -10.560 -0.835 1.00 87.44 87 VAL A CA 1
ATOM 723 C C . VAL A 1 87 ? 2.093 -9.316 -1.259 1.00 87.44 87 VAL A C 1
ATOM 725 O O . VAL A 1 87 ? 2.368 -8.707 -2.294 1.00 87.44 87 VAL A O 1
ATOM 728 N N . MET A 1 88 ? 1.138 -8.907 -0.429 1.00 89.00 88 MET A N 1
ATOM 729 C CA . MET A 1 88 ? 0.458 -7.621 -0.523 1.00 89.00 88 MET A CA 1
ATOM 730 C C . MET A 1 88 ? 1.182 -6.580 0.323 1.00 89.00 88 MET A C 1
ATOM 732 O O . MET A 1 88 ? 1.422 -6.774 1.514 1.00 89.00 88 MET A O 1
ATOM 736 N N . HIS A 1 89 ? 1.492 -5.459 -0.320 1.00 89.12 89 HIS A N 1
ATOM 737 C CA . HIS A 1 89 ? 2.110 -4.278 0.267 1.00 89.12 89 HIS A CA 1
ATOM 738 C C . HIS A 1 89 ? 1.036 -3.206 0.481 1.00 89.12 89 HIS A C 1
ATOM 740 O O . HIS A 1 89 ? 0.500 -2.653 -0.486 1.00 89.12 89 HIS A O 1
ATOM 746 N N . ILE A 1 90 ? 0.696 -2.924 1.737 1.00 89.25 90 ILE A N 1
ATOM 747 C CA . ILE A 1 90 ? -0.366 -1.986 2.125 1.00 89.25 90 ILE A CA 1
ATOM 748 C C . ILE A 1 90 ? 0.293 -0.760 2.762 1.00 89.25 90 ILE A C 1
ATOM 750 O O . ILE A 1 90 ? 0.775 -0.818 3.889 1.00 89.25 90 ILE A O 1
ATOM 754 N N . GLY A 1 91 ? 0.328 0.361 2.042 1.00 89.25 91 GLY A N 1
ATOM 755 C CA . GLY A 1 91 ? 0.986 1.586 2.504 1.00 89.25 91 GLY A CA 1
ATOM 756 C C . GLY A 1 91 ? 0.171 2.311 3.576 1.00 89.25 91 GLY A C 1
ATOM 757 O O . GLY A 1 91 ? -0.969 2.702 3.308 1.00 89.25 91 GLY A O 1
ATOM 758 N N . ILE A 1 92 ? 0.761 2.559 4.743 1.00 89.31 92 ILE A N 1
ATOM 759 C CA . ILE A 1 92 ? 0.123 3.196 5.910 1.00 89.31 92 ILE A CA 1
ATOM 760 C C . ILE A 1 92 ? 0.631 4.640 6.088 1.00 89.31 92 ILE A C 1
ATOM 762 O O . ILE A 1 92 ? 1.661 5.021 5.526 1.00 89.31 92 ILE A O 1
ATOM 766 N N . LYS A 1 93 ? -0.120 5.490 6.803 1.00 86.56 93 LYS A N 1
ATOM 767 C CA . LYS A 1 93 ? 0.185 6.925 6.928 1.00 86.56 93 LYS A CA 1
ATOM 768 C C . LYS A 1 93 ? 1.247 7.229 7.993 1.00 86.56 93 LYS A C 1
ATOM 770 O O . LYS A 1 93 ? 2.047 8.142 7.783 1.00 86.56 93 LYS A O 1
ATOM 775 N N . SER A 1 94 ? 1.263 6.497 9.107 1.00 87.38 94 SER A N 1
ATOM 776 C CA . SER A 1 94 ? 2.233 6.656 10.203 1.00 87.38 94 SER A CA 1
ATOM 777 C C . SER A 1 94 ? 2.774 5.315 10.712 1.00 87.38 94 SER A C 1
ATOM 779 O O . SER A 1 94 ? 2.225 4.253 10.418 1.00 87.38 94 SER A O 1
ATOM 781 N N . GLN A 1 95 ? 3.856 5.379 11.492 1.00 86.88 95 GLN A N 1
ATOM 782 C CA . GLN A 1 95 ? 4.432 4.216 12.169 1.00 86.88 95 GLN A CA 1
ATOM 783 C C . GLN A 1 95 ? 3.493 3.661 13.247 1.00 86.88 95 GLN A C 1
ATOM 785 O O . GLN A 1 95 ? 3.365 2.448 13.373 1.00 86.88 95 GLN A O 1
ATOM 790 N N . ASP A 1 96 ? 2.804 4.540 13.977 1.00 87.88 96 ASP A N 1
ATOM 791 C CA . ASP A 1 96 ? 1.895 4.156 15.063 1.00 87.88 96 ASP A CA 1
ATOM 792 C C . ASP A 1 96 ? 0.675 3.397 14.517 1.00 87.88 96 ASP A C 1
ATOM 794 O O . ASP A 1 96 ? 0.287 2.364 15.059 1.00 87.88 96 ASP A O 1
ATOM 798 N N . GLU A 1 97 ? 0.114 3.853 13.385 1.00 88.56 97 GLU A N 1
ATOM 799 C CA . GLU A 1 97 ? -0.927 3.116 12.658 1.00 88.56 97 GLU A CA 1
ATOM 800 C C . GLU A 1 97 ? -0.395 1.762 12.159 1.00 88.56 97 GLU A C 1
ATOM 802 O O . GLU A 1 97 ? -1.101 0.763 12.264 1.00 88.56 97 GLU A O 1
ATOM 807 N N . GLN A 1 98 ? 0.847 1.692 11.657 1.00 89.50 98 GLN A N 1
ATOM 808 C CA . GLN A 1 98 ? 1.437 0.421 11.224 1.00 89.50 98 GLN A CA 1
ATOM 809 C C . GLN A 1 98 ? 1.547 -0.567 12.394 1.00 89.50 98 GLN A C 1
ATOM 811 O O . GLN A 1 98 ? 1.064 -1.686 12.270 1.00 89.50 98 GLN A O 1
ATOM 816 N N . GLN A 1 99 ? 2.116 -0.164 13.534 1.00 88.44 99 GLN A N 1
ATOM 817 C CA . GLN A 1 99 ? 2.263 -1.040 14.704 1.00 88.44 99 GLN A CA 1
ATOM 818 C C . GLN A 1 99 ? 0.908 -1.503 15.255 1.00 88.44 99 GLN A C 1
ATOM 820 O O . GLN A 1 99 ? 0.732 -2.684 15.554 1.00 88.44 99 GLN A O 1
ATOM 825 N N . LEU A 1 100 ? -0.074 -0.599 15.323 1.00 89.69 100 LEU A N 1
ATOM 826 C CA . LEU A 1 100 ? -1.438 -0.931 15.728 1.00 89.69 100 LEU A CA 1
ATOM 827 C C . LEU A 1 100 ? -2.069 -1.967 14.783 1.00 89.69 100 LEU A C 1
ATOM 829 O O . LEU A 1 100 ? -2.653 -2.949 15.234 1.00 89.69 100 LEU A O 1
ATOM 833 N N . TYR A 1 101 ? -1.935 -1.784 13.468 1.00 89.38 101 TYR A N 1
ATOM 834 C CA . TYR A 1 101 ? -2.489 -2.711 12.481 1.00 89.38 101 TYR A CA 1
ATOM 835 C C . TYR A 1 101 ? -1.701 -4.025 12.363 1.00 89.38 101 TYR A C 1
ATOM 837 O O . TYR A 1 101 ? -2.294 -5.044 12.015 1.00 89.38 101 TYR A O 1
ATOM 845 N N . GLU A 1 102 ? -0.406 -4.051 12.694 1.00 86.94 102 GLU A N 1
ATOM 846 C CA . GLU A 1 102 ? 0.365 -5.297 12.807 1.00 86.94 102 GLU A CA 1
ATOM 847 C C . GLU A 1 102 ? -0.172 -6.202 13.920 1.00 86.94 102 GLU A C 1
ATOM 849 O O . GLU A 1 102 ? -0.185 -7.417 13.728 1.00 86.94 102 GLU A O 1
ATOM 854 N N . GLN A 1 103 ? -0.655 -5.612 15.021 1.00 84.50 103 GLN A N 1
ATOM 855 C CA . GLN A 1 103 ? -1.289 -6.313 16.143 1.00 84.50 103 GLN A CA 1
ATOM 856 C C . GLN A 1 103 ? -2.767 -6.650 15.879 1.00 84.50 103 GLN A C 1
ATOM 858 O O . GLN A 1 103 ? -3.215 -7.740 16.220 1.00 84.50 103 GLN A O 1
ATOM 863 N N . LEU A 1 104 ? -3.531 -5.728 15.277 1.00 81.25 104 LEU A N 1
ATOM 864 C CA . LEU A 1 104 ? -4.975 -5.898 15.056 1.00 81.25 104 LEU A CA 1
ATOM 865 C C . LEU A 1 104 ? -5.338 -6.819 13.884 1.00 81.25 104 LEU A C 1
ATOM 867 O O . LEU A 1 104 ? -6.461 -7.316 13.849 1.00 81.25 104 LEU A O 1
ATOM 871 N N . LEU A 1 105 ? -4.445 -7.017 12.909 1.00 79.38 105 LEU A N 1
ATOM 872 C CA . LEU A 1 105 ? -4.709 -7.878 11.755 1.00 79.38 105 LEU A CA 1
ATOM 873 C C . LEU A 1 105 ? -4.041 -9.243 11.916 1.00 79.38 105 LEU A C 1
ATOM 875 O O . LEU A 1 105 ? -2.818 -9.320 11.733 1.00 79.38 105 LEU A O 1
ATOM 879 N N . PRO A 1 106 ? -4.813 -10.328 12.128 1.00 73.94 106 PRO A N 1
ATOM 880 C CA . PRO A 1 106 ? -4.290 -11.679 11.990 1.00 73.94 106 PRO A CA 1
ATOM 881 C C . PRO A 1 106 ? -3.656 -11.855 10.607 1.00 73.94 106 PRO A C 1
ATOM 883 O O . PRO A 1 106 ? -4.101 -11.257 9.623 1.00 73.94 106 PRO A O 1
ATOM 886 N N . LEU A 1 107 ? -2.606 -12.670 10.523 1.00 69.75 107 LEU A N 1
ATOM 887 C CA . LEU A 1 107 ? -1.910 -12.927 9.258 1.00 69.75 107 LEU A CA 1
ATOM 888 C C . LEU A 1 107 ? -2.830 -13.607 8.229 1.00 69.75 107 LEU A C 1
ATOM 890 O O . LEU A 1 107 ? -2.694 -13.355 7.033 1.00 69.75 107 LEU A O 1
ATOM 894 N N . ASP A 1 108 ? -3.800 -14.386 8.711 1.00 69.62 108 ASP A N 1
ATOM 895 C CA . ASP A 1 108 ? -4.579 -15.333 7.910 1.00 69.62 108 ASP A CA 1
ATOM 896 C C . ASP A 1 108 ? -5.795 -14.719 7.200 1.00 69.62 108 ASP A C 1
ATOM 898 O O . ASP A 1 108 ? -6.358 -15.340 6.305 1.00 69.62 108 ASP A O 1
ATOM 902 N N . ILE A 1 109 ? -6.193 -13.480 7.527 1.00 76.56 109 ILE A N 1
ATOM 903 C CA . ILE A 1 109 ? -7.378 -12.823 6.924 1.00 76.56 109 ILE A CA 1
ATOM 904 C C . ILE A 1 109 ? -7.231 -12.519 5.422 1.00 76.56 109 ILE A C 1
ATOM 906 O O . ILE A 1 109 ? -8.154 -11.992 4.803 1.00 76.56 109 ILE A O 1
ATOM 910 N N . PHE A 1 110 ? -6.050 -12.771 4.856 1.00 73.44 110 PHE A N 1
ATOM 911 C CA . PHE A 1 110 ? -5.703 -12.488 3.467 1.00 73.44 110 PHE A CA 1
ATOM 912 C C . PHE A 1 110 ? -5.352 -13.746 2.653 1.00 73.44 110 PHE A C 1
ATOM 914 O O . PHE A 1 110 ? -4.955 -13.593 1.493 1.00 73.44 110 PHE A O 1
ATOM 921 N N . LEU A 1 111 ? -5.460 -14.946 3.233 1.00 72.44 111 LEU A N 1
ATOM 922 C CA . LEU A 1 111 ? -5.093 -16.218 2.595 1.00 72.44 111 LEU A CA 1
ATOM 923 C C . LEU A 1 111 ? -6.219 -16.808 1.730 1.00 72.44 111 LEU A C 1
ATOM 925 O O . LEU A 1 111 ? -7.399 -16.687 2.123 1.00 72.44 111 LEU A O 1
#

Sequence (111 aa):
PSQDVIPSLVAAISSQNIPTNPPKRKRKSRRSREARTHRNQESSLRHRRNRYRFELQRQSNLCVNTVKHILRHYQIKFTNVTPNKSVMHIGIKSQDEQQLYEQLLPLDIFL